Protein AF-A0A852REB9-F1 (afdb_monomer_lite)

InterPro domains:
  IPR013325 RNA polymerase sigma factor, region 2 [SSF88946] (6-81)

Radius of gyration: 13.31 Å; chains: 1; bounding box: 31×33×35 Å

Sequence (101 aa):
MSTANLSDPDLRRLLVRAATGDVEAFLDFYDATCAVTWRLELCRHGHADRAKDAVTRRYVGAWLHAAAQARSGLSARAWLLSLSPDLMPPLAWDDVARVGA

Organism: NCBI:txid349522

Structure (mmCIF, N/CA/C/O backbone):
data_AF-A0A852REB9-F1
#
_entry.id   AF-A0A852REB9-F1
#
loop_
_atom_site.group_PDB
_atom_site.id
_atom_site.type_symbol
_atom_site.label_atom_id
_atom_site.label_alt_id
_atom_site.label_comp_id
_atom_site.label_asym_id
_atom_site.label_entity_id
_atom_site.label_seq_id
_atom_site.pdbx_PDB_ins_code
_atom_site.Cartn_x
_atom_site.Cartn_y
_atom_site.Cartn_z
_atom_site.occupancy
_atom_site.B_iso_or_equiv
_atom_site.auth_seq_id
_atom_site.auth_comp_id
_atom_site.auth_asym_id
_atom_site.auth_atom_id
_atom_site.pdbx_PDB_model_num
ATOM 1 N N . MET A 1 1 ? 8.842 -18.129 2.312 1.00 42.94 1 MET A N 1
ATOM 2 C CA . MET A 1 1 ? 7.867 -17.079 2.672 1.00 42.94 1 MET A CA 1
ATOM 3 C C . MET A 1 1 ? 6.566 -17.417 1.971 1.00 42.94 1 MET A C 1
ATOM 5 O O . MET A 1 1 ? 6.554 -17.478 0.747 1.00 42.94 1 MET A O 1
ATOM 9 N N . SER A 1 2 ? 5.534 -17.798 2.725 1.00 42.09 2 SER A N 1
ATOM 10 C CA . SER A 1 2 ? 4.265 -18.269 2.163 1.00 42.09 2 SER A CA 1
ATOM 11 C C . SER A 1 2 ? 3.553 -17.134 1.435 1.00 42.09 2 SER A C 1
ATOM 13 O O . SER A 1 2 ? 3.176 -16.145 2.050 1.00 42.09 2 SER A O 1
ATOM 15 N N . THR A 1 3 ? 3.312 -17.313 0.139 1.00 53.12 3 THR A N 1
ATOM 16 C CA . THR A 1 3 ? 2.371 -16.543 -0.685 1.00 53.12 3 THR A CA 1
ATOM 17 C C . THR A 1 3 ? 0.931 -16.845 -0.260 1.00 53.12 3 THR A C 1
ATOM 19 O O . THR A 1 3 ? 0.111 -17.317 -1.048 1.00 53.12 3 THR A O 1
ATOM 22 N N . ALA A 1 4 ? 0.607 -16.637 1.016 1.00 59.00 4 ALA A N 1
ATOM 23 C CA . ALA A 1 4 ? -0.767 -16.718 1.473 1.00 59.00 4 ALA A CA 1
ATOM 24 C C . ALA A 1 4 ? -1.539 -15.603 0.761 1.00 59.00 4 ALA A C 1
ATOM 26 O O . ALA A 1 4 ? -1.286 -14.418 0.973 1.00 59.00 4 ALA A O 1
ATOM 27 N N . ASN A 1 5 ? -2.451 -15.979 -0.135 1.00 73.50 5 ASN A N 1
ATOM 28 C CA . ASN A 1 5 ? -3.352 -15.031 -0.772 1.00 73.50 5 ASN A CA 1
ATOM 29 C C . ASN A 1 5 ? -4.343 -14.541 0.291 1.00 73.50 5 ASN A C 1
ATOM 31 O O . ASN A 1 5 ? -5.421 -15.112 0.449 1.00 73.50 5 ASN A O 1
ATOM 35 N N . LEU A 1 6 ? -3.930 -13.541 1.074 1.00 87.88 6 LEU A N 1
ATOM 36 C CA . LEU A 1 6 ? -4.712 -13.018 2.189 1.00 87.88 6 LEU A CA 1
ATOM 37 C C . LEU A 1 6 ? -6.086 -12.553 1.708 1.00 87.88 6 LEU A C 1
ATOM 39 O O . LEU A 1 6 ? -6.236 -11.990 0.616 1.00 87.88 6 LEU A O 1
ATOM 43 N N . SER A 1 7 ? -7.112 -12.781 2.519 1.00 93.88 7 SER A N 1
ATOM 44 C CA . SER A 1 7 ? -8.436 -12.258 2.204 1.00 93.88 7 SER A CA 1
ATOM 45 C C . SER A 1 7 ? -8.434 -10.726 2.303 1.00 93.88 7 SER A C 1
ATOM 47 O O . SER A 1 7 ? -7.564 -10.125 2.936 1.00 93.88 7 SER A O 1
ATOM 49 N N . ASP A 1 8 ? -9.402 -10.063 1.670 1.00 94.25 8 ASP A N 1
ATOM 50 C CA . ASP A 1 8 ? -9.531 -8.608 1.806 1.00 94.25 8 ASP A CA 1
ATOM 51 C C . ASP A 1 8 ? -9.716 -8.145 3.271 1.00 94.25 8 ASP A C 1
ATOM 53 O O . ASP A 1 8 ? -9.030 -7.208 3.688 1.00 94.25 8 ASP A O 1
ATOM 57 N N . PRO A 1 9 ? -10.536 -8.823 4.105 1.00 95.38 9 PRO A N 1
ATOM 58 C CA . PRO A 1 9 ? -10.600 -8.535 5.536 1.00 95.38 9 PRO A CA 1
ATOM 59 C C . PRO A 1 9 ? -9.254 -8.626 6.262 1.00 95.38 9 PRO A C 1
ATOM 61 O O . PRO A 1 9 ? -9.001 -7.808 7.146 1.00 95.38 9 PRO A O 1
ATOM 64 N N . ASP A 1 10 ? -8.393 -9.583 5.906 1.00 96.75 10 ASP A N 1
ATOM 65 C CA . ASP A 1 10 ? -7.074 -9.733 6.534 1.00 96.75 10 ASP A CA 1
ATOM 66 C C . ASP A 1 10 ? -6.150 -8.579 6.155 1.00 96.75 10 ASP A C 1
ATOM 68 O O . ASP A 1 10 ? -5.555 -7.951 7.029 1.00 96.75 10 ASP A O 1
ATOM 72 N N . LEU A 1 11 ? -6.115 -8.215 4.871 1.00 96.75 11 LEU A N 1
ATOM 73 C CA . LEU A 1 11 ? -5.368 -7.046 4.405 1.00 96.75 11 LEU A CA 1
ATOM 74 C C . LEU A 1 11 ? -5.853 -5.756 5.072 1.00 96.75 11 LEU A C 1
ATOM 76 O O . LEU A 1 11 ? -5.047 -4.913 5.460 1.00 96.75 11 LEU A O 1
ATOM 80 N N . ARG A 1 12 ? -7.168 -5.612 5.268 1.00 96.44 12 ARG A N 1
ATOM 81 C CA . ARG A 1 12 ? -7.735 -4.469 5.989 1.00 96.44 12 ARG A CA 1
ATOM 82 C C . ARG A 1 12 ? -7.286 -4.431 7.451 1.00 96.44 12 ARG A C 1
ATOM 84 O O . ARG A 1 12 ? -6.977 -3.356 7.953 1.00 96.44 12 ARG A O 1
ATOM 91 N N . ARG A 1 13 ? -7.224 -5.577 8.140 1.00 96.69 13 ARG A N 1
ATOM 92 C CA . ARG A 1 13 ? -6.715 -5.648 9.526 1.00 96.69 13 ARG A CA 1
ATOM 93 C C . ARG A 1 13 ? -5.251 -5.223 9.609 1.00 96.69 13 ARG A C 1
ATOM 95 O O . ARG A 1 13 ? -4.896 -4.497 10.534 1.00 96.69 13 ARG A O 1
ATOM 102 N N . LEU A 1 14 ? -4.432 -5.636 8.642 1.00 97.75 14 LEU A N 1
ATOM 103 C CA . LEU A 1 14 ? -3.033 -5.216 8.559 1.00 97.75 14 LEU A CA 1
ATOM 104 C C . LEU A 1 14 ? -2.913 -3.698 8.381 1.00 97.75 14 LEU A C 1
ATOM 106 O O . LEU A 1 14 ? -2.172 -3.066 9.124 1.00 97.75 14 LEU A O 1
ATOM 110 N N . LEU A 1 15 ? -3.707 -3.088 7.494 1.00 96.69 15 LEU A N 1
ATOM 111 C CA . LEU A 1 15 ? -3.712 -1.629 7.311 1.00 96.69 15 LEU A CA 1
ATOM 112 C C . LEU A 1 15 ? -4.209 -0.860 8.545 1.00 96.69 15 LEU A C 1
ATOM 114 O O . LEU A 1 15 ? -3.682 0.208 8.844 1.00 96.69 15 LEU A O 1
ATOM 118 N N . VAL A 1 16 ? -5.182 -1.395 9.291 1.00 96.50 16 VAL A N 1
ATOM 119 C CA . VAL A 1 16 ? -5.636 -0.790 10.558 1.00 96.50 16 VAL A CA 1
ATOM 120 C C . VAL A 1 16 ? -4.524 -0.797 11.608 1.00 96.50 16 VAL A C 1
ATOM 122 O O . VAL A 1 16 ? -4.350 0.199 12.302 1.00 96.50 16 VAL A O 1
ATOM 125 N N . ARG A 1 17 ? -3.752 -1.884 11.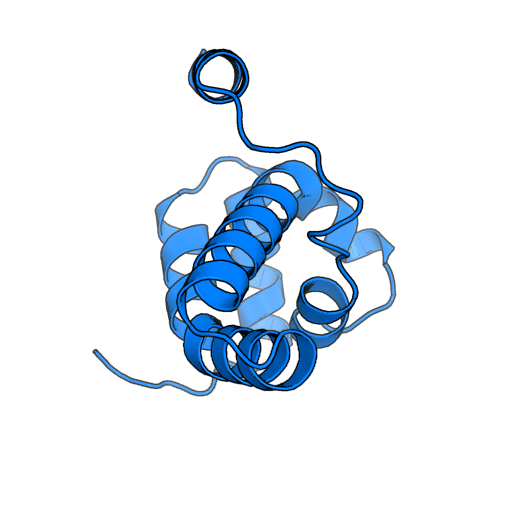710 1.00 97.31 17 ARG A N 1
ATOM 126 C CA . ARG A 1 17 ? -2.576 -1.947 12.593 1.00 97.31 17 ARG A CA 1
ATOM 127 C C . ARG A 1 17 ? -1.462 -1.020 12.110 1.00 97.31 17 ARG A C 1
ATOM 129 O O . ARG A 1 17 ? -0.911 -0.257 12.894 1.00 97.31 17 ARG A O 1
ATOM 136 N N . ALA A 1 18 ? -1.172 -1.017 10.812 1.00 96.81 18 ALA A N 1
ATOM 137 C CA . ALA A 1 18 ? -0.170 -0.127 10.233 1.00 96.81 18 ALA A CA 1
ATOM 138 C C . ALA A 1 18 ? -0.499 1.354 10.494 1.00 96.81 18 ALA A C 1
ATOM 140 O O . ALA A 1 18 ? 0.391 2.143 10.791 1.00 96.81 18 ALA A O 1
ATOM 141 N N . ALA A 1 19 ? -1.785 1.724 10.488 1.00 95.25 19 ALA A N 1
ATOM 142 C CA . ALA A 1 19 ? -2.237 3.074 10.824 1.00 95.25 19 ALA A CA 1
ATOM 143 C C . ALA A 1 19 ? -1.885 3.521 12.258 1.00 95.25 19 ALA A C 1
ATOM 145 O O . ALA A 1 19 ? -1.913 4.719 12.532 1.00 95.25 19 ALA A O 1
ATOM 146 N N . THR A 1 20 ? -1.549 2.593 13.162 1.00 95.00 20 THR A N 1
ATOM 147 C CA . THR A 1 20 ? -1.063 2.894 14.519 1.00 95.00 20 THR A CA 1
ATOM 148 C C . THR A 1 20 ? 0.464 2.830 14.639 1.00 95.00 20 THR A C 1
ATOM 150 O O . THR A 1 20 ? 0.975 2.818 15.754 1.00 95.00 20 THR A O 1
ATOM 153 N N . GLY A 1 21 ? 1.196 2.756 13.522 1.00 94.19 21 GLY A N 1
ATOM 154 C CA . GLY A 1 21 ? 2.659 2.654 13.502 1.00 94.19 21 GLY A CA 1
ATOM 155 C C . GLY A 1 21 ? 3.209 1.223 13.576 1.00 94.19 21 GLY A C 1
ATOM 156 O O . GLY A 1 21 ? 4.407 1.045 13.776 1.00 94.19 21 GLY A O 1
ATOM 157 N N . ASP A 1 22 ? 2.372 0.194 13.411 1.00 97.62 22 ASP A N 1
ATOM 158 C CA . ASP A 1 22 ? 2.810 -1.208 13.401 1.00 97.62 22 ASP A CA 1
ATOM 159 C C . ASP A 1 22 ? 3.537 -1.549 12.086 1.00 97.62 22 ASP A C 1
ATOM 161 O O . ASP A 1 22 ? 2.914 -1.827 11.056 1.00 97.62 22 ASP A O 1
ATOM 165 N N . VAL A 1 23 ? 4.871 -1.486 12.124 1.00 96.81 23 VAL A N 1
ATOM 166 C CA . VAL A 1 23 ? 5.741 -1.729 10.962 1.00 96.81 23 VAL A CA 1
ATOM 167 C C . VAL A 1 23 ? 5.623 -3.168 10.462 1.00 96.81 23 VAL A C 1
ATOM 169 O O . VAL A 1 23 ? 5.521 -3.378 9.256 1.00 96.81 23 VAL A O 1
ATOM 172 N N . GLU A 1 24 ? 5.568 -4.152 11.360 1.00 97.50 24 GLU A N 1
ATOM 173 C CA . GLU A 1 24 ? 5.459 -5.571 10.992 1.00 97.50 24 GLU A CA 1
ATOM 174 C C . GLU A 1 24 ? 4.152 -5.848 10.246 1.00 97.50 24 GLU A C 1
ATOM 176 O O . GLU A 1 24 ? 4.154 -6.475 9.189 1.00 97.50 24 GLU A O 1
ATOM 181 N N . ALA A 1 25 ? 3.032 -5.288 10.720 1.00 97.25 25 ALA A N 1
ATOM 182 C CA . ALA A 1 25 ? 1.760 -5.407 10.011 1.00 97.25 25 ALA A CA 1
ATOM 183 C C . ALA A 1 25 ? 1.817 -4.809 8.595 1.00 97.25 25 ALA A C 1
ATOM 185 O O . ALA A 1 25 ? 1.156 -5.302 7.677 1.00 97.25 25 ALA A O 1
ATOM 186 N N . PHE A 1 26 ? 2.596 -3.744 8.402 1.00 97.69 26 PHE A N 1
ATOM 187 C CA . PHE A 1 26 ? 2.774 -3.150 7.085 1.00 97.69 26 PHE A CA 1
ATOM 188 C C . PHE A 1 26 ? 3.699 -3.971 6.180 1.00 97.69 26 PHE A C 1
ATOM 190 O O . PHE A 1 26 ? 3.427 -4.074 4.983 1.00 97.69 26 PHE A O 1
ATOM 197 N N . LEU A 1 27 ? 4.741 -4.597 6.731 1.00 97.06 27 LEU A N 1
ATOM 198 C CA . LEU A 1 27 ? 5.590 -5.540 5.998 1.00 97.06 27 LEU A CA 1
ATOM 199 C C . LEU A 1 27 ? 4.793 -6.771 5.547 1.00 97.06 27 LEU A C 1
ATOM 201 O O . LEU A 1 27 ? 4.861 -7.135 4.374 1.00 97.06 27 LEU A O 1
ATOM 205 N N . ASP A 1 28 ? 3.939 -7.326 6.410 1.00 97.12 28 ASP A N 1
ATOM 206 C CA . ASP A 1 28 ? 3.017 -8.409 6.043 1.00 97.12 28 ASP A CA 1
ATOM 207 C C . ASP A 1 28 ? 2.074 -7.992 4.897 1.00 97.12 28 ASP A C 1
ATOM 209 O O . ASP A 1 28 ? 1.804 -8.757 3.964 1.00 97.12 28 ASP A O 1
ATOM 213 N N . PHE A 1 29 ? 1.572 -6.751 4.935 1.00 97.19 29 PHE A N 1
ATOM 214 C CA . PHE A 1 29 ? 0.737 -6.200 3.868 1.00 97.19 29 PHE A CA 1
ATOM 215 C C . PHE A 1 29 ? 1.518 -6.036 2.557 1.00 97.19 29 PHE A C 1
ATOM 217 O O . PHE A 1 29 ? 0.996 -6.355 1.481 1.00 97.19 29 PHE A O 1
ATOM 224 N N . TYR A 1 30 ? 2.762 -5.553 2.635 1.00 97.00 30 TYR A N 1
ATOM 225 C CA . TYR A 1 30 ? 3.669 -5.441 1.497 1.00 97.00 30 TYR A CA 1
ATOM 226 C C . TYR A 1 30 ? 3.910 -6.810 0.863 1.00 97.00 30 TYR A C 1
ATOM 228 O O . TYR A 1 30 ? 3.634 -6.978 -0.324 1.00 97.00 30 TYR A O 1
ATOM 236 N N . ASP A 1 31 ? 4.318 -7.811 1.639 1.00 96.38 31 ASP A N 1
ATOM 237 C CA . ASP A 1 31 ? 4.612 -9.157 1.140 1.00 96.38 31 ASP A CA 1
ATOM 238 C C . ASP A 1 31 ? 3.395 -9.807 0.467 1.00 96.38 31 ASP A C 1
ATOM 240 O O . ASP A 1 31 ? 3.513 -10.434 -0.590 1.00 96.38 31 ASP A O 1
ATOM 244 N N . ALA A 1 32 ? 2.197 -9.592 1.016 1.00 96.38 32 ALA A N 1
ATOM 245 C CA . ALA A 1 32 ? 0.958 -10.121 0.453 1.00 96.38 32 ALA A CA 1
ATOM 246 C C . ALA A 1 32 ? 0.512 -9.433 -0.855 1.00 96.38 32 ALA A C 1
ATOM 248 O O . ALA A 1 32 ? -0.338 -9.967 -1.577 1.00 96.38 32 ALA A O 1
ATOM 249 N N . THR A 1 33 ? 1.034 -8.242 -1.171 1.00 96.31 33 THR A N 1
ATOM 250 C CA . THR A 1 33 ? 0.544 -7.412 -2.288 1.00 96.31 33 THR A CA 1
ATOM 251 C C . THR A 1 33 ? 1.619 -7.016 -3.305 1.00 96.31 33 THR A C 1
ATOM 253 O O . THR A 1 33 ? 1.276 -6.660 -4.435 1.00 96.31 33 THR A O 1
ATOM 256 N N . CYS A 1 34 ? 2.910 -7.129 -2.981 1.00 96.19 34 CYS A N 1
ATOM 257 C CA . CYS A 1 34 ? 4.005 -6.587 -3.793 1.00 96.19 34 CYS A CA 1
ATOM 258 C C . CYS A 1 34 ? 4.034 -7.171 -5.206 1.00 96.19 34 CYS A C 1
ATOM 260 O O . CYS A 1 34 ? 4.240 -6.440 -6.171 1.00 96.19 34 CYS A O 1
ATOM 262 N N . ALA A 1 35 ? 3.732 -8.461 -5.357 1.00 94.81 35 ALA A N 1
ATOM 263 C CA . ALA A 1 35 ? 3.747 -9.131 -6.652 1.00 94.81 35 ALA A CA 1
ATOM 264 C C . ALA A 1 35 ? 2.701 -8.568 -7.631 1.00 94.81 35 ALA A C 1
ATOM 266 O O . ALA A 1 35 ? 2.990 -8.420 -8.820 1.00 94.81 35 ALA A O 1
ATOM 267 N N . VAL A 1 36 ? 1.485 -8.250 -7.163 1.00 94.69 36 VAL A N 1
ATOM 268 C CA . VAL A 1 36 ? 0.444 -7.661 -8.028 1.00 94.69 36 VAL A CA 1
ATOM 269 C C . VAL A 1 36 ? 0.739 -6.192 -8.314 1.00 94.69 36 VAL A C 1
ATOM 271 O O . VAL A 1 36 ? 0.607 -5.753 -9.456 1.00 94.69 36 VAL A O 1
ATOM 274 N N . THR A 1 37 ? 1.223 -5.460 -7.313 1.00 96.44 37 THR A N 1
ATOM 275 C CA . THR A 1 37 ? 1.606 -4.054 -7.448 1.00 96.44 37 THR A CA 1
ATOM 276 C C . THR A 1 37 ? 2.768 -3.877 -8.428 1.00 96.44 37 THR A C 1
ATOM 278 O O . THR A 1 37 ? 2.715 -3.017 -9.304 1.00 96.44 37 THR A O 1
ATOM 281 N N . TRP A 1 38 ? 3.784 -4.739 -8.345 1.00 95.94 38 TRP A N 1
ATOM 282 C CA . TRP A 1 38 ? 4.913 -4.769 -9.273 1.00 95.94 38 TRP A CA 1
ATOM 283 C C . TRP A 1 38 ? 4.463 -5.001 -10.713 1.00 95.94 38 TRP A C 1
ATOM 285 O O . TRP A 1 38 ? 4.865 -4.264 -11.610 1.00 95.94 38 TRP A O 1
ATOM 295 N N . ARG A 1 39 ? 3.595 -5.994 -10.945 1.00 96.19 39 ARG A N 1
ATOM 296 C CA . ARG A 1 39 ? 3.068 -6.279 -12.288 1.00 96.19 39 ARG A CA 1
ATOM 297 C C . ARG A 1 39 ? 2.304 -5.087 -12.858 1.00 96.19 39 ARG A C 1
ATOM 299 O O . ARG A 1 39 ? 2.512 -4.756 -14.019 1.00 96.19 39 ARG A O 1
ATOM 306 N N . LEU A 1 40 ? 1.472 -4.429 -12.046 1.00 95.31 40 LEU A N 1
ATOM 307 C CA . LEU A 1 40 ? 0.751 -3.224 -12.459 1.00 95.31 40 LEU A CA 1
ATOM 308 C C . LEU A 1 40 ? 1.716 -2.122 -12.914 1.00 95.31 40 LEU A C 1
ATOM 310 O O . LEU A 1 40 ? 1.576 -1.610 -14.022 1.00 95.31 40 LEU A O 1
ATOM 314 N N . GLU A 1 41 ? 2.693 -1.757 -12.083 1.00 95.88 41 GLU A N 1
ATOM 315 C CA . GLU A 1 41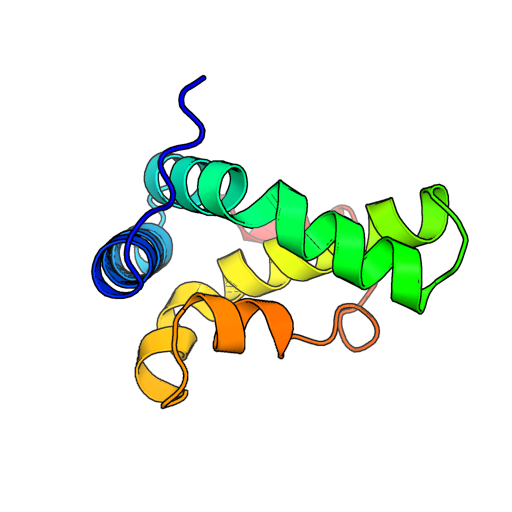 ? 3.616 -0.666 -12.419 1.00 95.88 41 GLU A CA 1
ATOM 316 C C . GLU A 1 41 ? 4.538 -1.027 -13.587 1.00 95.88 41 GLU A C 1
ATOM 318 O O . GLU A 1 41 ? 4.830 -0.172 -14.422 1.00 95.88 41 GLU A O 1
ATOM 323 N N . LEU A 1 42 ? 4.941 -2.293 -13.713 1.00 96.62 42 LEU A N 1
ATOM 324 C CA . LEU A 1 42 ? 5.713 -2.750 -14.864 1.00 96.62 42 LEU A CA 1
ATOM 325 C C . LEU A 1 42 ? 4.912 -2.611 -16.165 1.00 96.62 42 LEU A C 1
ATOM 327 O O . LEU A 1 42 ? 5.444 -2.102 -17.150 1.00 96.62 42 LEU A O 1
ATOM 331 N N . CYS A 1 43 ? 3.630 -2.990 -16.163 1.00 96.19 43 CYS A N 1
ATOM 332 C CA . CYS A 1 43 ? 2.738 -2.778 -17.304 1.00 96.19 43 CYS A CA 1
ATOM 333 C C . CYS A 1 43 ? 2.524 -1.290 -17.613 1.00 96.19 43 CYS A C 1
ATOM 335 O O . CYS A 1 43 ? 2.424 -0.919 -18.779 1.00 96.19 43 CYS A O 1
ATOM 337 N N . ARG A 1 44 ? 2.455 -0.440 -16.583 1.00 94.62 44 ARG A N 1
ATOM 338 C CA . ARG A 1 44 ? 2.185 0.995 -16.729 1.00 94.62 44 ARG A CA 1
ATOM 339 C C . ARG A 1 44 ? 3.377 1.778 -17.278 1.00 94.62 44 ARG A C 1
ATOM 341 O O . ARG A 1 44 ? 3.185 2.680 -18.085 1.00 94.62 44 ARG A O 1
ATOM 348 N N . HIS A 1 45 ? 4.593 1.439 -16.849 1.00 93.50 45 HIS A N 1
ATOM 349 C CA . HIS A 1 45 ? 5.808 2.189 -17.198 1.00 93.50 45 HIS A CA 1
ATOM 350 C C . HIS A 1 45 ? 6.654 1.548 -18.297 1.00 93.50 45 HIS A C 1
ATOM 352 O O . HIS A 1 45 ? 7.484 2.238 -18.886 1.00 93.50 45 HIS A O 1
ATOM 358 N N . GLY A 1 46 ? 6.520 0.240 -18.535 1.00 93.75 46 GLY A N 1
ATOM 359 C CA . GLY A 1 46 ? 7.308 -0.503 -19.528 1.00 93.75 46 GLY A CA 1
ATOM 360 C C . GLY A 1 46 ? 8.802 -0.656 -19.204 1.00 93.75 46 GLY A C 1
ATOM 361 O O . GLY A 1 46 ? 9.524 -1.312 -19.950 1.00 93.75 46 GLY A O 1
ATOM 362 N N . HIS A 1 47 ? 9.277 -0.087 -18.091 1.00 93.81 47 HIS A N 1
ATOM 363 C CA . HIS A 1 47 ? 10.680 -0.091 -17.677 1.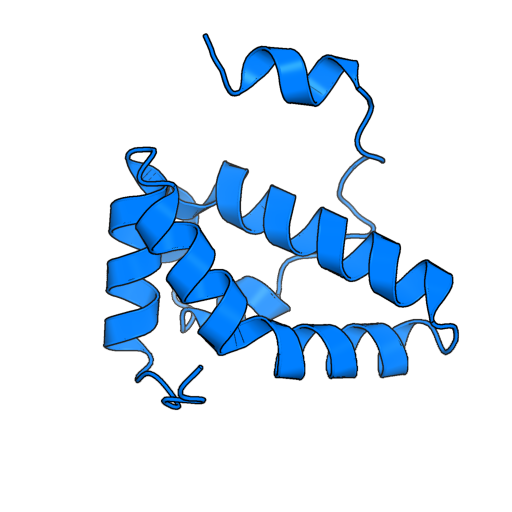00 93.81 47 HIS A CA 1
ATOM 364 C C . HIS A 1 47 ? 10.811 -0.458 -16.198 1.00 93.81 47 HIS A C 1
ATOM 366 O O . HIS A 1 47 ? 10.155 0.146 -15.347 1.00 93.81 47 HIS A O 1
ATOM 372 N N . ALA A 1 48 ? 11.689 -1.417 -15.891 1.00 93.31 48 ALA A N 1
ATOM 373 C CA . ALA A 1 48 ? 11.852 -1.963 -14.543 1.00 93.31 48 ALA A CA 1
ATOM 374 C C . ALA A 1 48 ? 12.258 -0.904 -13.504 1.00 93.31 48 ALA A C 1
ATOM 376 O O . ALA A 1 48 ? 11.696 -0.890 -12.412 1.00 93.31 48 ALA A O 1
ATOM 377 N N . ASP A 1 49 ? 13.163 0.017 -13.850 1.00 93.06 49 ASP A N 1
ATOM 378 C CA . ASP A 1 49 ? 13.622 1.059 -12.920 1.00 93.06 49 ASP A CA 1
ATOM 379 C C . ASP A 1 49 ? 12.489 2.022 -12.543 1.00 93.06 49 ASP A C 1
ATOM 381 O O . ASP A 1 49 ? 12.233 2.270 -11.366 1.00 93.06 49 ASP A O 1
ATOM 385 N N . ARG A 1 50 ? 11.717 2.481 -13.537 1.00 91.75 50 ARG A N 1
ATOM 386 C CA . ARG A 1 50 ? 10.544 3.338 -13.300 1.00 91.75 50 ARG A CA 1
ATOM 387 C C . ARG A 1 50 ? 9.458 2.616 -12.508 1.00 91.75 50 ARG A C 1
ATOM 389 O O . ARG A 1 50 ? 8.826 3.221 -11.645 1.00 91.75 50 ARG A O 1
ATOM 396 N N . ALA A 1 51 ? 9.257 1.325 -12.775 1.00 94.75 51 ALA A N 1
ATOM 397 C CA . ALA A 1 51 ? 8.316 0.507 -12.02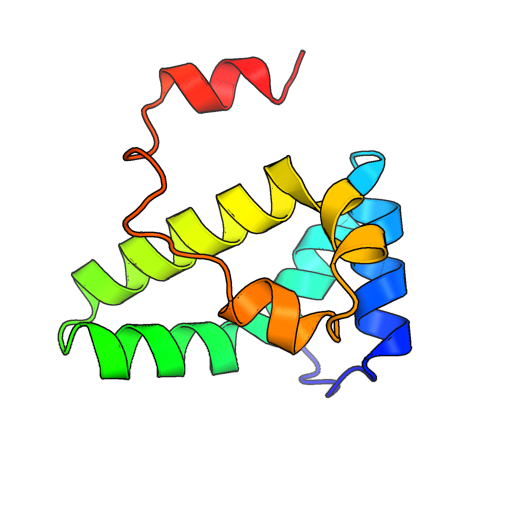3 1.00 94.75 51 ALA A 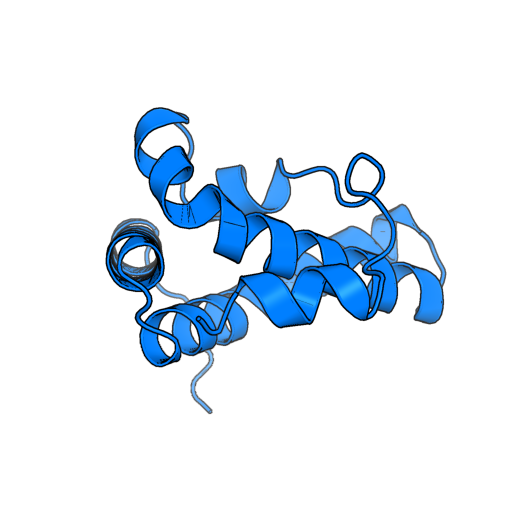CA 1
ATOM 398 C C . ALA A 1 51 ? 8.744 0.363 -10.556 1.00 94.75 51 ALA A C 1
ATOM 400 O O . ALA A 1 51 ? 7.913 0.514 -9.666 1.00 94.75 51 ALA A O 1
ATOM 401 N N . LYS A 1 52 ? 10.036 0.140 -10.286 1.00 93.69 52 LYS A N 1
ATOM 402 C CA . LYS A 1 52 ? 10.585 0.049 -8.925 1.00 93.69 52 LYS A CA 1
ATOM 403 C C . LYS A 1 52 ? 10.359 1.332 -8.133 1.00 93.69 52 LYS A C 1
ATOM 405 O O . LYS A 1 52 ? 9.876 1.274 -6.999 1.00 93.69 52 LYS A O 1
ATOM 410 N N . ASP A 1 53 ? 10.641 2.477 -8.741 1.00 93.06 53 ASP A N 1
ATOM 411 C CA . ASP A 1 53 ? 10.401 3.779 -8.120 1.00 93.06 53 ASP A CA 1
ATOM 412 C C . ASP A 1 53 ? 8.910 4.005 -7.839 1.00 93.06 53 ASP A C 1
ATOM 414 O O . ASP A 1 53 ? 8.534 4.444 -6.750 1.00 93.06 53 ASP A O 1
ATOM 418 N N . ALA A 1 54 ? 8.040 3.660 -8.792 1.00 94.56 54 ALA A N 1
ATOM 419 C CA . ALA A 1 54 ? 6.596 3.806 -8.642 1.00 94.56 54 ALA A CA 1
ATOM 420 C C . ALA A 1 54 ? 6.018 2.886 -7.553 1.00 94.56 54 ALA A C 1
ATOM 422 O O . ALA A 1 54 ? 5.205 3.334 -6.746 1.00 94.56 54 ALA A O 1
ATOM 423 N N . VAL A 1 55 ? 6.466 1.629 -7.479 1.00 95.62 55 VAL A N 1
ATOM 424 C CA . VAL A 1 55 ? 6.101 0.698 -6.399 1.00 95.62 55 VAL A CA 1
ATOM 425 C C . VAL A 1 55 ? 6.521 1.265 -5.046 1.00 95.62 55 VAL A C 1
ATOM 427 O O . VAL A 1 55 ? 5.714 1.289 -4.118 1.00 95.62 55 VAL A O 1
ATOM 430 N N . THR A 1 56 ? 7.750 1.773 -4.947 1.00 94.12 56 THR A N 1
ATOM 431 C CA . THR A 1 56 ? 8.280 2.356 -3.707 1.00 94.12 56 THR A CA 1
ATOM 432 C C . THR A 1 56 ? 7.416 3.530 -3.250 1.00 94.12 56 THR A C 1
ATOM 434 O O . THR A 1 56 ? 6.921 3.528 -2.123 1.00 94.12 56 THR A O 1
ATOM 437 N N . ARG A 1 57 ? 7.143 4.494 -4.141 1.00 93.81 57 ARG A N 1
ATOM 438 C CA . ARG A 1 57 ? 6.270 5.640 -3.834 1.00 93.81 57 ARG A CA 1
ATOM 439 C C . ARG A 1 57 ? 4.866 5.201 -3.427 1.00 93.81 57 ARG A C 1
ATOM 441 O O . ARG A 1 57 ? 4.331 5.716 -2.452 1.00 93.81 57 ARG A O 1
ATOM 448 N N . ARG A 1 58 ? 4.288 4.213 -4.113 1.00 95.38 58 ARG A N 1
ATOM 449 C CA . ARG A 1 58 ? 2.951 3.691 -3.803 1.00 95.38 58 ARG A CA 1
ATOM 450 C C . ARG A 1 58 ? 2.875 3.102 -2.396 1.00 95.38 58 ARG A C 1
ATOM 452 O O . ARG A 1 58 ? 1.914 3.390 -1.686 1.00 95.38 58 ARG A O 1
ATOM 459 N N . TYR A 1 59 ? 3.865 2.312 -1.979 1.00 96.38 59 TYR A N 1
ATOM 460 C CA . TYR A 1 59 ? 3.890 1.761 -0.623 1.00 96.38 59 TYR A CA 1
ATOM 461 C C . TYR A 1 59 ? 4.177 2.824 0.433 1.00 96.38 59 TYR A C 1
ATOM 463 O O . TYR A 1 59 ? 3.530 2.808 1.475 1.00 96.38 59 TYR A O 1
ATOM 471 N N . VAL A 1 60 ? 5.037 3.808 0.164 1.00 94.19 60 VAL A N 1
ATOM 472 C CA . VAL A 1 60 ? 5.177 4.940 1.093 1.00 94.19 60 VAL A CA 1
ATOM 473 C C . VAL A 1 60 ? 3.856 5.701 1.240 1.00 94.19 60 VAL A C 1
ATOM 475 O O . VAL A 1 60 ? 3.444 6.004 2.357 1.00 94.19 60 VAL A O 1
ATOM 478 N N . GLY A 1 61 ? 3.123 5.927 0.149 1.00 93.62 61 GLY A N 1
ATOM 479 C CA . GLY A 1 61 ? 1.779 6.504 0.216 1.00 93.62 61 GLY A CA 1
ATOM 480 C C . GLY A 1 61 ? 0.791 5.652 0.993 1.00 93.62 61 GLY A C 1
ATOM 481 O O . GLY A 1 61 ? 0.007 6.180 1.778 1.00 93.62 61 GLY A O 1
ATOM 482 N N . ALA A 1 62 ? 0.851 4.334 0.818 1.00 96.06 62 ALA A N 1
ATOM 483 C CA . ALA A 1 62 ? 0.014 3.415 1.571 1.00 96.06 62 ALA A CA 1
ATOM 484 C C . ALA A 1 62 ? 0.314 3.469 3.076 1.00 96.06 62 ALA A C 1
ATOM 486 O O . ALA A 1 62 ? -0.623 3.451 3.866 1.00 96.06 62 ALA A O 1
ATOM 487 N N . TRP A 1 63 ? 1.583 3.594 3.475 1.00 95.75 63 TRP A N 1
ATOM 488 C CA . TRP A 1 63 ? 1.972 3.776 4.876 1.00 95.75 63 TRP A CA 1
ATOM 489 C C . TRP A 1 63 ? 1.435 5.096 5.441 1.00 95.75 63 TRP A C 1
ATOM 491 O O . TRP A 1 63 ? 0.681 5.098 6.413 1.00 95.75 63 TRP A O 1
ATOM 501 N N . LEU A 1 64 ? 1.736 6.218 4.776 1.00 92.88 64 LEU A N 1
ATOM 502 C CA . LEU A 1 64 ? 1.346 7.561 5.229 1.00 92.88 64 LEU A CA 1
ATOM 503 C C . LEU A 1 64 ? -0.175 7.756 5.296 1.00 92.88 64 LEU A C 1
ATOM 505 O O . LEU A 1 64 ? -0.672 8.584 6.060 1.00 92.88 64 LEU A O 1
ATOM 509 N N . HIS A 1 65 ? -0.930 7.003 4.495 1.00 93.81 65 HIS A N 1
ATOM 510 C CA . HIS A 1 65 ? -2.381 7.130 4.389 1.00 93.81 65 HIS A CA 1
ATOM 511 C C . HIS A 1 65 ? -3.141 5.870 4.811 1.00 93.81 65 HIS A C 1
ATOM 513 O O . HIS A 1 65 ? -4.328 5.759 4.502 1.00 93.81 65 HIS A O 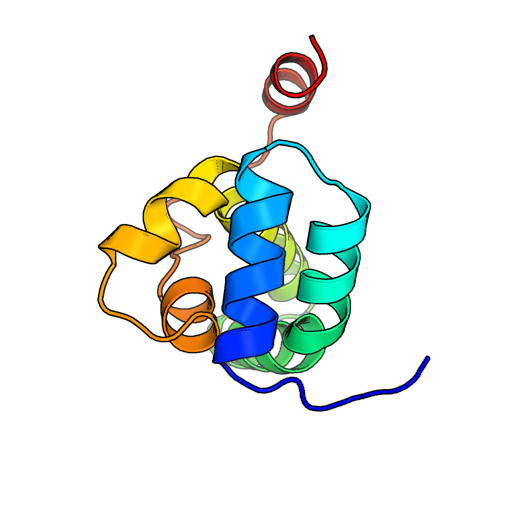1
ATOM 519 N N . ALA A 1 66 ? -2.519 4.948 5.552 1.00 94.81 66 ALA A N 1
ATOM 520 C CA . ALA A 1 66 ? -3.148 3.692 5.969 1.00 94.81 66 ALA A CA 1
ATOM 521 C C . ALA A 1 66 ? -4.502 3.917 6.675 1.00 94.81 66 ALA A C 1
ATOM 523 O O . ALA A 1 66 ? -5.500 3.273 6.347 1.00 94.81 66 ALA A O 1
ATOM 524 N N . ALA A 1 67 ? -4.582 4.924 7.555 1.00 92.75 67 ALA A N 1
ATOM 525 C CA . ALA A 1 67 ? -5.815 5.305 8.253 1.00 92.75 67 ALA A CA 1
ATOM 526 C C . ALA A 1 67 ? -6.953 5.749 7.309 1.00 92.75 67 ALA A C 1
ATOM 528 O O . ALA A 1 67 ? -8.134 5.647 7.648 1.00 92.75 67 ALA A O 1
ATOM 529 N N . ALA A 1 68 ? -6.624 6.253 6.114 1.00 92.06 68 ALA A N 1
ATOM 530 C CA . ALA A 1 68 ? -7.609 6.692 5.133 1.00 92.06 68 ALA A CA 1
ATOM 531 C C . ALA A 1 68 ? -8.272 5.520 4.393 1.00 92.06 68 ALA A C 1
ATOM 533 O O . ALA A 1 68 ? -9.369 5.704 3.860 1.00 92.06 68 ALA A O 1
ATOM 534 N N . GLN A 1 69 ? -7.669 4.321 4.391 1.00 94.25 69 GLN A N 1
ATOM 535 C CA . GLN A 1 69 ? -8.219 3.170 3.673 1.00 94.25 69 GLN A CA 1
ATOM 536 C C . GLN A 1 69 ? -9.635 2.826 4.147 1.00 94.25 69 GLN A C 1
ATOM 538 O O . GLN A 1 69 ? -10.519 2.635 3.311 1.00 94.25 69 GLN A O 1
ATOM 543 N N . ALA A 1 70 ? -9.893 2.836 5.458 1.00 89.69 70 ALA A N 1
ATOM 544 C CA . ALA A 1 70 ? -11.206 2.505 6.019 1.00 89.69 70 ALA A CA 1
ATOM 545 C C . ALA A 1 70 ? -12.335 3.430 5.519 1.00 89.69 70 ALA A C 1
ATOM 547 O O . ALA A 1 70 ? -13.489 3.011 5.446 1.00 89.69 70 ALA A O 1
ATOM 548 N N . ARG A 1 71 ? -12.005 4.672 5.137 1.00 91.56 71 ARG A N 1
ATOM 549 C CA . ARG A 1 71 ? -12.956 5.667 4.611 1.00 91.56 71 ARG A CA 1
ATOM 550 C C . ARG A 1 71 ? -13.088 5.648 3.087 1.00 91.56 71 ARG A C 1
ATOM 552 O O . ARG A 1 71 ? -13.940 6.346 2.555 1.00 91.56 71 ARG A O 1
ATOM 559 N N . SER A 1 72 ? -12.255 4.881 2.384 1.00 92.81 72 SER A N 1
ATOM 560 C CA . SER A 1 72 ? -12.227 4.874 0.915 1.00 92.81 72 SER A CA 1
ATOM 561 C C . SER A 1 72 ? -13.445 4.204 0.271 1.00 92.81 72 SER A C 1
ATOM 563 O O . SER A 1 72 ? -13.724 4.451 -0.897 1.00 92.81 72 SER A O 1
ATOM 565 N N . GLY A 1 73 ? -14.141 3.318 0.996 1.00 92.06 73 GLY A N 1
ATOM 566 C CA . GLY A 1 73 ? -15.186 2.455 0.432 1.00 92.06 73 GLY A CA 1
ATOM 567 C C . GLY A 1 73 ? -14.660 1.356 -0.505 1.00 92.06 73 GLY A C 1
ATOM 568 O O . GLY A 1 73 ? -15.449 0.585 -1.044 1.00 92.06 73 GLY A O 1
ATOM 569 N N . LEU A 1 74 ? -13.339 1.260 -0.689 1.00 95.25 74 LEU A N 1
ATOM 570 C CA . LEU A 1 74 ? -12.681 0.271 -1.535 1.00 95.25 74 LEU A CA 1
ATOM 571 C C . LEU A 1 74 ? -12.168 -0.912 -0.705 1.00 95.25 74 LEU A C 1
ATOM 573 O O . LEU A 1 74 ? -11.812 -0.771 0.468 1.00 95.25 74 LEU A O 1
ATOM 577 N N . SER A 1 75 ? -12.053 -2.073 -1.355 1.00 96.12 75 SER A N 1
ATOM 578 C CA . SER A 1 75 ? -11.247 -3.188 -0.838 1.00 96.12 75 SER A CA 1
ATOM 579 C C . SER A 1 75 ? -9.803 -2.722 -0.594 1.00 96.12 75 SER A C 1
ATOM 581 O O . SER A 1 75 ? -9.326 -1.802 -1.263 1.00 96.12 75 SER A O 1
ATOM 583 N N . ALA A 1 76 ? -9.078 -3.338 0.338 1.00 96.19 76 ALA A N 1
ATOM 584 C CA . ALA A 1 76 ? -7.707 -2.952 0.679 1.00 96.19 76 ALA A CA 1
ATOM 585 C C . ALA A 1 76 ? -6.777 -2.998 -0.547 1.00 96.19 76 ALA A C 1
ATOM 587 O O . ALA A 1 76 ? -5.970 -2.090 -0.755 1.00 96.19 76 ALA A O 1
ATOM 588 N N . ARG A 1 77 ? -6.941 -4.011 -1.412 1.00 95.62 77 ARG A N 1
ATOM 589 C CA . ARG A 1 77 ? -6.198 -4.100 -2.682 1.00 95.62 77 ARG A CA 1
ATOM 590 C C . ARG A 1 77 ? -6.608 -3.016 -3.668 1.00 95.62 77 ARG A C 1
ATOM 592 O O . ARG A 1 77 ? -5.736 -2.374 -4.240 1.00 95.62 77 ARG A O 1
ATOM 599 N N . ALA A 1 78 ? -7.908 -2.805 -3.883 1.00 96.06 78 ALA A N 1
ATOM 600 C CA . ALA A 1 78 ? -8.364 -1.778 -4.820 1.00 96.06 78 ALA A CA 1
ATOM 601 C C . ALA A 1 78 ? -7.923 -0.381 -4.367 1.00 96.06 78 ALA A C 1
ATOM 603 O O . ALA A 1 78 ? -7.465 0.403 -5.190 1.00 96.06 78 ALA A O 1
ATOM 604 N N . TRP A 1 79 ? -7.976 -0.103 -3.064 1.00 97.25 79 TRP A N 1
ATOM 605 C CA . TRP A 1 79 ? -7.449 1.125 -2.486 1.00 97.25 79 TRP A CA 1
ATOM 606 C C . TRP A 1 79 ? -5.951 1.284 -2.764 1.00 97.25 79 TRP A C 1
ATOM 608 O O . TRP A 1 79 ? -5.557 2.294 -3.343 1.00 97.25 79 TRP A O 1
ATOM 618 N N . LEU A 1 80 ? -5.131 0.271 -2.453 1.00 96.88 80 LEU A N 1
ATOM 619 C CA . LEU A 1 80 ? -3.692 0.301 -2.728 1.00 96.88 80 LEU A CA 1
ATOM 620 C C . LEU A 1 80 ? -3.404 0.581 -4.202 1.00 96.88 80 LEU A C 1
ATOM 622 O O . LEU A 1 80 ? -2.554 1.416 -4.494 1.00 96.88 80 LEU A O 1
ATOM 626 N N . LEU A 1 81 ? -4.097 -0.103 -5.119 1.00 95.31 81 LEU A N 1
ATOM 627 C CA . LEU A 1 81 ? -3.915 0.050 -6.567 1.00 95.31 81 LEU A CA 1
ATOM 628 C C . LEU A 1 81 ? -4.486 1.377 -7.102 1.00 95.31 81 LEU A C 1
ATOM 630 O O . LEU A 1 81 ? -4.040 1.854 -8.143 1.00 95.31 81 LEU A O 1
ATOM 634 N N . SER A 1 82 ? -5.408 2.013 -6.375 1.00 94.88 82 SER A N 1
ATOM 635 C CA . SER A 1 82 ? -5.956 3.331 -6.727 1.00 94.88 82 SER A CA 1
ATOM 636 C C . SER A 1 82 ? -5.016 4.495 -6.406 1.00 94.88 82 SER A C 1
ATOM 638 O O . SER A 1 82 ? -5.151 5.564 -6.998 1.00 94.88 82 SER A O 1
ATOM 640 N N . LEU A 1 83 ? -4.053 4.301 -5.495 1.00 94.00 83 LEU A N 1
ATOM 641 C CA . LEU A 1 83 ? -3.046 5.322 -5.197 1.00 94.00 83 LEU A CA 1
ATOM 642 C C . LEU A 1 83 ? -2.278 5.678 -6.479 1.00 94.00 83 LEU A C 1
ATOM 644 O O . LEU A 1 83 ? -1.997 4.812 -7.303 1.00 94.00 83 LEU A O 1
ATOM 648 N N . SER A 1 84 ? -1.935 6.947 -6.677 1.00 90.62 84 SER A N 1
ATOM 649 C CA . SER A 1 84 ? -1.151 7.352 -7.846 1.00 90.62 84 SER A CA 1
ATOM 650 C C . SER A 1 84 ? 0.264 7.719 -7.410 1.00 90.62 84 SER A C 1
ATOM 652 O O . SER A 1 84 ? 0.454 8.805 -6.860 1.00 90.62 84 SER A O 1
ATOM 654 N N . PRO A 1 85 ? 1.273 6.858 -7.642 1.00 86.62 85 PRO A N 1
ATOM 655 C CA . PRO A 1 85 ? 2.650 7.158 -7.254 1.00 86.62 85 PRO A CA 1
ATOM 656 C C . PRO A 1 85 ? 3.276 8.292 -8.075 1.00 86.62 85 PRO A C 1
ATOM 658 O O . PRO A 1 85 ? 4.360 8.750 -7.728 1.00 86.62 85 PRO A O 1
ATOM 661 N N . ASP A 1 86 ? 2.617 8.749 -9.142 1.00 85.00 86 ASP A N 1
ATOM 662 C CA . ASP A 1 86 ? 3.058 9.895 -9.949 1.00 85.00 86 ASP A CA 1
ATOM 663 C C . ASP A 1 86 ? 2.560 11.229 -9.374 1.00 85.00 86 ASP A C 1
ATOM 665 O O . ASP A 1 86 ? 3.129 12.276 -9.664 1.00 85.00 86 ASP A O 1
ATOM 669 N N . LEU A 1 87 ? 1.501 11.194 -8.555 1.00 82.62 87 LEU A N 1
ATOM 670 C CA . LEU A 1 87 ? 1.013 12.359 -7.806 1.00 82.62 87 LEU A CA 1
ATOM 671 C C . LEU A 1 87 ? 1.719 12.513 -6.455 1.00 82.62 87 LEU A C 1
ATOM 673 O O . LEU A 1 87 ? 1.519 13.509 -5.765 1.00 82.62 87 LEU A O 1
ATOM 677 N N . MET A 1 88 ? 2.529 11.527 -6.071 1.00 77.25 88 MET A N 1
ATOM 678 C CA . MET A 1 88 ? 3.353 11.596 -4.876 1.00 77.25 88 MET A CA 1
ATOM 679 C C . MET A 1 88 ? 4.702 12.223 -5.226 1.00 77.25 88 MET A C 1
ATOM 681 O O . MET A 1 88 ? 5.328 11.782 -6.197 1.00 77.25 88 MET A O 1
ATOM 685 N N . PRO A 1 89 ? 5.170 13.226 -4.461 1.00 67.44 89 PRO A N 1
ATOM 686 C CA . PRO A 1 89 ? 6.482 13.802 -4.698 1.00 67.44 89 PRO A CA 1
ATOM 687 C C . PRO A 1 89 ? 7.566 12.711 -4.619 1.00 67.44 89 PRO A C 1
ATOM 689 O O . PRO A 1 89 ? 7.384 11.699 -3.930 1.00 67.44 89 PRO A O 1
ATOM 692 N N . PRO A 1 90 ? 8.693 12.876 -5.336 1.00 66.44 90 PRO A N 1
ATOM 693 C CA . PRO A 1 90 ? 9.852 12.020 -5.138 1.00 66.44 90 PRO A CA 1
ATOM 694 C C . PRO A 1 90 ? 10.215 12.034 -3.657 1.00 66.44 90 PRO A C 1
ATOM 696 O O . PRO A 1 90 ? 10.243 13.104 -3.056 1.00 66.44 90 PRO A O 1
ATOM 699 N N . LEU A 1 91 ? 10.481 10.861 -3.085 1.00 62.47 91 LEU A N 1
ATOM 700 C CA . LEU A 1 91 ? 10.905 10.763 -1.694 1.00 62.47 91 LEU A CA 1
ATOM 701 C C . LEU A 1 91 ? 12.239 11.497 -1.553 1.00 62.47 91 LEU A C 1
ATOM 703 O O . LEU A 1 91 ? 13.274 10.991 -1.993 1.00 62.47 91 LEU A O 1
ATOM 707 N N . ALA A 1 92 ? 12.208 12.700 -0.984 1.00 64.31 92 ALA A N 1
ATOM 708 C CA . ALA A 1 92 ? 13.411 13.364 -0.523 1.00 64.31 92 ALA A CA 1
ATOM 709 C C . ALA A 1 92 ? 13.811 12.723 0.809 1.00 64.31 92 ALA A C 1
ATOM 711 O O . ALA A 1 92 ? 12.962 12.338 1.614 1.00 64.31 92 ALA A O 1
ATOM 712 N N . TRP A 1 93 ? 15.112 12.600 1.059 1.00 53.03 93 TRP A N 1
ATOM 713 C CA . TRP A 1 93 ? 15.629 12.066 2.322 1.00 53.03 93 TRP A CA 1
ATOM 714 C C . TRP A 1 93 ? 15.087 12.838 3.548 1.00 53.03 93 TRP A C 1
ATOM 716 O O . TRP A 1 93 ? 14.917 12.248 4.614 1.00 53.03 93 TRP A O 1
ATOM 726 N N . ASP A 1 94 ? 14.732 14.115 3.367 1.00 56.97 94 ASP A N 1
ATOM 727 C CA . ASP A 1 94 ? 14.096 14.989 4.360 1.00 56.97 94 ASP A CA 1
ATOM 728 C C . ASP A 1 94 ? 12.714 14.496 4.838 1.00 56.97 94 ASP A C 1
ATOM 730 O O . ASP A 1 94 ? 12.353 14.688 6.001 1.00 56.97 94 ASP A O 1
ATOM 734 N N . ASP A 1 95 ? 11.940 13.826 3.976 1.00 55.59 95 ASP A N 1
ATOM 735 C CA . ASP A 1 95 ? 10.595 13.336 4.317 1.00 55.59 95 ASP A CA 1
ATOM 736 C C . ASP A 1 95 ? 10.649 12.111 5.240 1.00 55.59 95 ASP A C 1
ATOM 738 O O . ASP A 1 95 ? 9.768 11.905 6.077 1.00 55.59 95 ASP A O 1
ATOM 742 N N . VAL A 1 96 ? 11.718 11.317 5.135 1.00 52.22 96 VAL A N 1
ATOM 743 C CA . VAL A 1 96 ? 11.932 10.103 5.937 1.00 52.22 96 VAL A CA 1
ATOM 744 C C . VAL A 1 96 ? 12.223 10.458 7.400 1.00 52.22 96 VAL A C 1
ATOM 746 O O . VAL A 1 96 ? 11.794 9.749 8.309 1.00 52.22 96 VAL A O 1
ATOM 749 N N . ALA A 1 97 ? 12.879 11.597 7.644 1.00 50.41 97 ALA A N 1
ATOM 750 C CA . ALA A 1 97 ? 13.234 12.063 8.984 1.00 50.41 97 ALA A CA 1
ATOM 751 C C . ALA A 1 97 ? 12.017 12.448 9.849 1.00 50.41 97 ALA A C 1
ATOM 753 O O . ALA A 1 97 ? 12.107 12.421 11.074 1.00 50.41 97 ALA A O 1
ATOM 754 N N . ARG A 1 98 ? 10.865 12.775 9.244 1.00 51.03 98 ARG A N 1
ATOM 755 C CA . ARG A 1 98 ? 9.632 13.128 9.978 1.00 51.03 98 ARG A CA 1
ATOM 756 C C . ARG A 1 98 ? 8.791 11.934 10.420 1.00 51.03 98 ARG A C 1
ATOM 758 O O . ARG A 1 98 ? 7.900 12.110 11.240 1.00 51.03 98 ARG A O 1
ATOM 765 N N . VAL A 1 99 ? 9.042 10.743 9.882 1.00 53.19 99 VAL A N 1
ATOM 766 C CA . VAL A 1 99 ? 8.228 9.543 10.153 1.00 53.19 99 VAL A CA 1
ATOM 767 C C . VAL A 1 99 ? 8.729 8.777 11.395 1.00 53.19 99 VAL A C 1
ATOM 769 O O . VAL A 1 99 ? 8.074 7.839 11.836 1.00 53.19 99 VAL A O 1
ATOM 772 N N . GLY A 1 100 ? 9.861 9.185 11.984 1.00 46.62 100 GLY A N 1
ATOM 773 C CA . GLY A 1 100 ? 10.519 8.496 13.104 1.00 46.62 100 GLY A CA 1
ATOM 774 C C . GLY A 1 100 ? 10.692 9.296 14.404 1.00 46.62 100 GLY A C 1
ATOM 775 O O . GLY A 1 100 ? 11.549 8.915 15.198 1.00 46.62 100 GLY A O 1
ATOM 776 N N . ALA A 1 101 ? 9.945 10.386 14.617 1.00 39.16 101 ALA A N 1
ATOM 777 C CA . ALA A 1 101 ? 9.965 11.188 15.853 1.00 39.16 101 ALA A CA 1
ATOM 778 C C . ALA A 1 101 ? 8.609 11.133 16.566 1.00 39.16 101 ALA A C 1
ATOM 780 O O . ALA A 1 101 ? 8.614 11.071 17.816 1.00 39.16 101 ALA A O 1
#

Secondary structure (DSSP, 8-state):
-------HHHHHHHHHHHTTT-HHHHHHHHHHHHHHHHHHHHHHHSSHHHHHHHHHHHHHHHHHTGGGGGGS-S-HHHHHHHS-TTSSPP--HHHHTTTT-

Foldseek 3Di:
DDLPLDDLVLLLVLLVCLQVVPVVSLVVNCSNQVVVQLVVLCVVPVDNVRSVQLSVLLSVVCSVCSVCPVVPPDRSNVVSNPDGSVPGPRDDPVVVVVSPD

pLDDT: mean 87.43, std 15.88, range [39.16, 97.75]